Protein AF-A0A7J4S1N4-F1 (afdb_monomer)

Foldseek 3Di:
DPDQQPLQVAEAEQPDDDPDRVVVQVVSVVSNYNYHD

Nearest PDB structures (foldseek):
  4tkl-assembly1_A-2  TM=4.651E-01  e=6.316E+00  Sphingomonas sp. A1
  2m6k-assembly1_A  TM=4.399E-01  e=8.980E+00  Escherichia coli K-12

Sequence (37 aa):
MPSTDALSHLRVIDLTRVRAGPTCAKQFADWGADVIK

Secondary structure (DSSP, 8-state):
-----TTTT-EEE----TTHHHHHHHHHHHTT-EEE-

pLDDT: mean 92.72, std 12.08, range [49.28, 98.38]

Structure (mmCIF, N/CA/C/O backbone):
data_AF-A0A7J4S1N4-F1
#
_entry.id   AF-A0A7J4S1N4-F1
#
loop_
_atom_site.group_PDB
_atom_site.id
_atom_site.type_symbol
_atom_site.label_atom_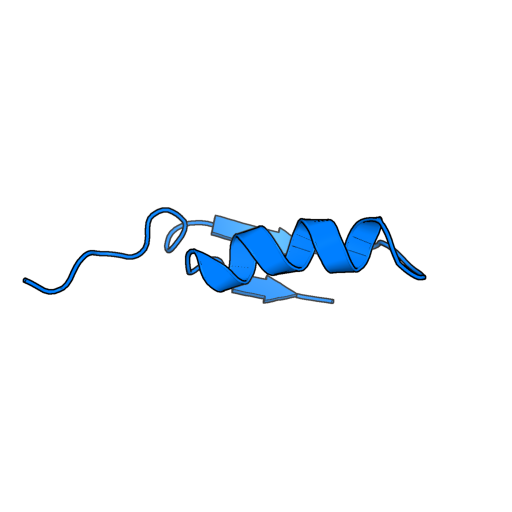id
_atom_site.label_alt_id
_atom_site.label_comp_id
_atom_site.label_asym_id
_atom_site.label_entity_id
_atom_site.label_seq_id
_atom_site.pdbx_PDB_ins_code
_atom_site.Cartn_x
_atom_site.Cartn_y
_atom_site.Cartn_z
_atom_site.occupancy
_atom_site.B_iso_or_equiv
_atom_site.auth_seq_id
_atom_site.auth_comp_id
_atom_site.auth_asym_id
_atom_site.auth_atom_id
_atom_site.pdbx_PDB_model_num
ATOM 1 N N . MET A 1 1 ? -22.761 -1.016 14.884 1.00 49.28 1 MET A N 1
ATOM 2 C CA . MET A 1 1 ? -21.818 -0.009 15.422 1.00 49.28 1 MET A CA 1
ATOM 3 C C . MET A 1 1 ? -20.957 0.454 14.265 1.00 49.28 1 MET A C 1
ATOM 5 O O . MET A 1 1 ? -20.645 -0.409 13.453 1.00 49.28 1 MET A O 1
ATOM 9 N N . PRO A 1 2 ? -20.600 1.741 14.133 1.00 54.75 2 PRO A N 1
ATOM 10 C CA . PRO A 1 2 ? -19.571 2.105 13.171 1.00 54.75 2 PRO A CA 1
ATOM 11 C C . PRO A 1 2 ? -18.273 1.455 13.657 1.00 54.75 2 PRO A C 1
ATOM 13 O O . PRO A 1 2 ? -17.740 1.831 14.698 1.00 54.75 2 PRO A O 1
ATOM 16 N N . SER A 1 3 ? -17.829 0.399 12.981 1.00 61.41 3 SER A N 1
ATOM 17 C CA . SER A 1 3 ? -16.477 -0.108 13.164 1.00 61.41 3 SER A CA 1
ATOM 18 C C . SER A 1 3 ? -15.558 0.926 12.539 1.00 61.41 3 SER A C 1
ATOM 20 O O . SER A 1 3 ? -15.623 1.152 11.335 1.00 61.41 3 SER A O 1
ATOM 22 N N . THR A 1 4 ? -14.749 1.599 13.349 1.00 71.81 4 THR A N 1
ATOM 23 C CA . THR A 1 4 ? -13.595 2.330 12.833 1.00 71.81 4 THR A CA 1
ATOM 24 C C . THR A 1 4 ? -12.759 1.345 12.027 1.00 71.81 4 THR A C 1
ATOM 26 O O . THR A 1 4 ? -12.335 0.322 12.569 1.00 71.81 4 THR A O 1
ATOM 29 N N . ASP A 1 5 ? -12.573 1.620 10.736 1.00 89.56 5 ASP A N 1
ATOM 30 C CA . ASP A 1 5 ? -11.785 0.752 9.868 1.00 89.56 5 ASP A CA 1
ATOM 31 C C . ASP A 1 5 ? -10.382 0.567 10.458 1.00 89.56 5 ASP A C 1
ATOM 33 O O . ASP A 1 5 ? -9.763 1.526 10.944 1.00 89.56 5 ASP A O 1
ATOM 37 N N . ALA A 1 6 ? -9.903 -0.680 10.462 1.00 95.44 6 ALA A N 1
ATOM 38 C CA . ALA A 1 6 ? -8.750 -1.112 11.253 1.00 95.44 6 ALA A CA 1
ATOM 39 C C . ALA A 1 6 ? -7.478 -0.293 10.973 1.00 95.44 6 ALA A C 1
ATOM 41 O O . ALA A 1 6 ? -6.653 -0.107 11.869 1.00 95.44 6 ALA A O 1
ATOM 42 N N . LEU A 1 7 ? -7.333 0.221 9.747 1.00 96.75 7 LEU A N 1
ATOM 43 C CA . LEU A 1 7 ? -6.166 0.964 9.278 1.00 96.75 7 LEU A CA 1
ATOM 44 C C . LEU A 1 7 ? -6.454 2.440 8.963 1.00 96.75 7 LEU A C 1
ATOM 46 O O . LEU A 1 7 ? -5.620 3.103 8.354 1.00 96.75 7 LEU A O 1
ATOM 50 N N . SER A 1 8 ? -7.580 2.986 9.431 1.00 96.44 8 SER A N 1
ATOM 51 C CA . SER A 1 8 ? -8.007 4.383 9.189 1.00 96.44 8 SER A CA 1
ATOM 52 C C . SER A 1 8 ? -7.024 5.479 9.629 1.00 96.44 8 SER A C 1
ATOM 54 O O . SER A 1 8 ? -7.153 6.633 9.229 1.00 96.44 8 SER A O 1
ATOM 56 N N . HIS A 1 9 ? -6.024 5.135 10.438 1.00 95.62 9 HIS A N 1
ATOM 57 C CA . HIS A 1 9 ? -4.972 6.038 10.908 1.00 95.62 9 HIS A CA 1
ATOM 58 C C . HIS A 1 9 ? -3.698 5.998 10.045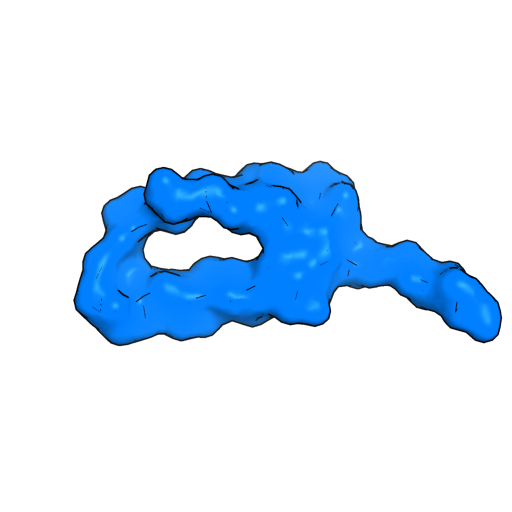 1.00 95.62 9 HIS A C 1
ATOM 60 O O . HIS A 1 9 ? -2.748 6.729 10.327 1.00 95.62 9 HIS A O 1
ATOM 66 N N . LEU A 1 10 ? -3.641 5.139 9.022 1.00 97.31 10 LEU A N 1
ATOM 67 C CA . LEU A 1 10 ? -2.467 4.972 8.170 1.00 97.31 10 LEU A CA 1
ATOM 68 C C . LEU A 1 10 ? -2.599 5.750 6.860 1.00 97.31 10 LEU A C 1
ATOM 70 O O . LEU A 1 10 ? -3.651 5.760 6.223 1.00 97.31 10 LEU A O 1
ATOM 74 N N . ARG A 1 11 ? -1.474 6.326 6.423 1.00 98.19 11 ARG A N 1
ATOM 75 C CA . ARG A 1 11 ? -1.267 6.848 5.068 1.00 98.19 11 ARG A CA 1
ATOM 76 C C . ARG A 1 11 ? -0.147 6.055 4.400 1.00 98.19 11 ARG A C 1
ATOM 78 O O . ARG A 1 11 ? 0.958 5.982 4.936 1.00 98.19 11 ARG A O 1
ATOM 85 N N . VAL A 1 12 ? -0.429 5.454 3.249 1.00 97.88 12 VAL A N 1
ATOM 86 C CA . VAL A 1 12 ? 0.474 4.537 2.536 1.00 97.88 12 VAL A CA 1
ATOM 87 C C . VAL A 1 12 ? 0.824 5.129 1.177 1.00 97.88 12 VAL A C 1
ATOM 89 O O . VAL A 1 12 ? -0.063 5.514 0.427 1.00 97.88 12 VAL A O 1
ATOM 92 N N . ILE A 1 13 ? 2.113 5.172 0.838 1.00 98.38 13 ILE A N 1
ATOM 93 C CA . ILE A 1 13 ? 2.578 5.565 -0.497 1.00 98.38 13 ILE A CA 1
ATOM 94 C C . ILE A 1 13 ? 2.961 4.296 -1.263 1.00 98.38 13 ILE A C 1
ATOM 96 O O . ILE A 1 13 ? 3.940 3.628 -0.930 1.00 98.38 13 ILE A O 1
ATOM 100 N N . ASP A 1 14 ? 2.194 3.964 -2.296 1.00 98.12 14 ASP A N 1
ATOM 101 C CA . ASP A 1 14 ? 2.438 2.829 -3.178 1.00 98.12 14 ASP A CA 1
ATOM 102 C C . ASP A 1 14 ? 3.369 3.221 -4.336 1.00 98.12 14 ASP A C 1
ATOM 104 O O . ASP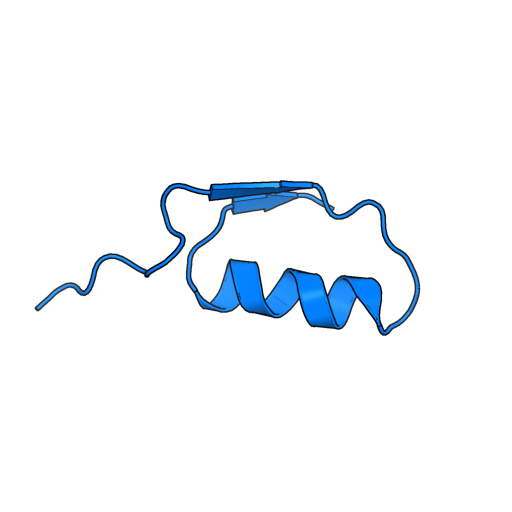 A 1 14 ? 2.924 3.619 -5.406 1.00 98.12 14 ASP A O 1
ATOM 108 N N . LEU A 1 15 ? 4.680 3.021 -4.176 1.00 98.25 15 LEU A N 1
ATOM 109 C CA . LEU A 1 15 ? 5.671 3.228 -5.249 1.00 98.25 15 LEU A CA 1
ATOM 110 C C . LEU A 1 15 ? 5.842 2.013 -6.178 1.00 98.25 15 LEU A C 1
ATOM 112 O O . LEU A 1 15 ? 6.755 1.973 -7.008 1.00 98.25 15 LEU A O 1
ATOM 116 N N . THR A 1 16 ? 4.997 0.994 -6.040 1.00 97.81 16 THR A N 1
ATOM 117 C CA . THR A 1 16 ? 5.146 -0.259 -6.777 1.00 97.81 16 THR A CA 1
ATOM 118 C C . THR A 1 16 ? 4.531 -0.189 -8.179 1.00 97.81 16 THR A C 1
ATOM 120 O O . THR A 1 16 ? 3.863 0.777 -8.569 1.00 97.81 16 THR A O 1
ATOM 123 N N . ARG A 1 17 ? 4.802 -1.223 -8.987 1.00 95.88 17 ARG A N 1
ATOM 124 C CA . ARG A 1 17 ? 4.305 -1.365 -10.362 1.00 95.88 17 ARG A CA 1
ATOM 125 C C . ARG A 1 17 ? 3.809 -2.785 -10.642 1.00 95.88 17 ARG A C 1
ATOM 127 O O . ARG A 1 17 ? 4.108 -3.732 -9.915 1.00 95.88 17 ARG A O 1
ATOM 134 N N . VAL A 1 18 ? 3.109 -2.929 -11.766 1.00 95.19 18 VAL A N 1
ATOM 135 C CA . VAL A 1 18 ? 2.582 -4.196 -12.298 1.00 95.19 18 VAL A CA 1
ATOM 136 C C . VAL A 1 18 ? 1.522 -4.802 -11.366 1.00 95.19 18 VAL A C 1
ATOM 138 O O . VAL A 1 18 ? 0.486 -4.177 -11.182 1.00 95.19 18 VAL A O 1
ATOM 141 N N . ARG A 1 19 ? 1.713 -6.015 -10.824 1.00 93.94 19 ARG A N 1
ATOM 142 C CA . ARG A 1 19 ? 0.636 -6.774 -10.156 1.00 93.94 19 ARG A CA 1
ATOM 143 C C . ARG A 1 19 ? 0.825 -6.945 -8.659 1.00 93.94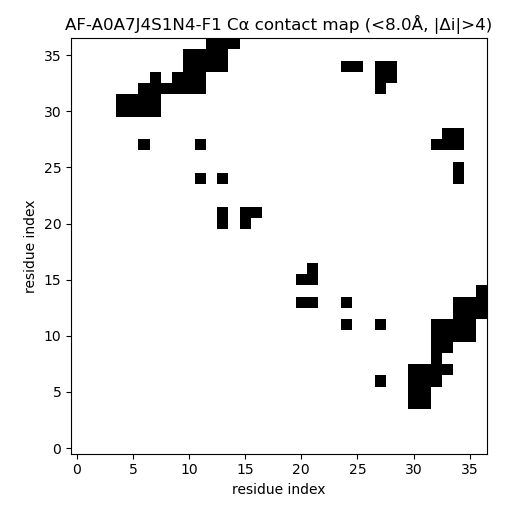 19 ARG A C 1
ATOM 145 O O . ARG A 1 19 ? -0.080 -6.604 -7.910 1.00 93.94 19 ARG A O 1
ATOM 152 N N . ALA A 1 20 ? 1.954 -7.498 -8.220 1.00 97.88 20 ALA A N 1
ATOM 153 C CA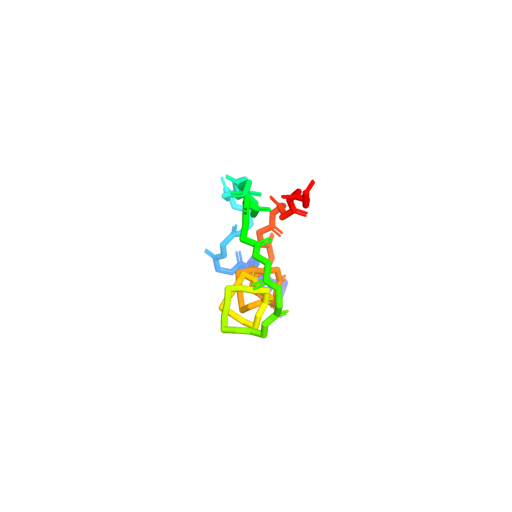 . ALA A 1 20 ? 2.107 -7.926 -6.828 1.00 97.88 20 ALA A CA 1
ATOM 154 C C . ALA A 1 20 ? 2.007 -6.751 -5.843 1.00 97.88 20 ALA A C 1
ATOM 156 O O . ALA A 1 20 ? 1.271 -6.827 -4.864 1.00 97.88 20 ALA A O 1
ATOM 157 N N . GLY A 1 21 ? 2.686 -5.646 -6.153 1.00 97.75 21 GLY A N 1
ATOM 158 C CA . GLY A 1 21 ? 2.689 -4.456 -5.311 1.00 97.75 21 GLY A CA 1
ATOM 159 C C . GLY A 1 21 ? 1.318 -3.771 -5.205 1.00 97.75 21 GLY A C 1
ATOM 160 O O . GLY A 1 21 ? 0.804 -3.697 -4.089 1.00 97.75 21 GLY A O 1
ATOM 161 N N . PRO A 1 22 ? 0.648 -3.403 -6.320 1.00 97.62 22 PRO A N 1
ATOM 162 C CA . PRO A 1 22 ? -0.677 -2.778 -6.246 1.00 97.62 22 PRO A CA 1
ATOM 163 C C . PRO A 1 22 ? -1.752 -3.691 -5.635 1.00 97.62 22 PRO A C 1
ATOM 165 O O . PRO A 1 22 ? -2.688 -3.215 -4.997 1.00 97.62 22 PRO A O 1
ATOM 168 N N . THR A 1 23 ? -1.615 -5.015 -5.786 1.00 98.00 23 THR A N 1
ATOM 169 C CA . THR A 1 23 ? -2.523 -5.984 -5.143 1.00 98.00 23 THR A CA 1
ATOM 170 C C . THR A 1 23 ? -2.338 -5.997 -3.626 1.00 98.00 23 THR A C 1
ATOM 172 O O . THR A 1 23 ? -3.324 -6.037 -2.896 1.00 98.00 23 THR A O 1
ATOM 175 N N . CY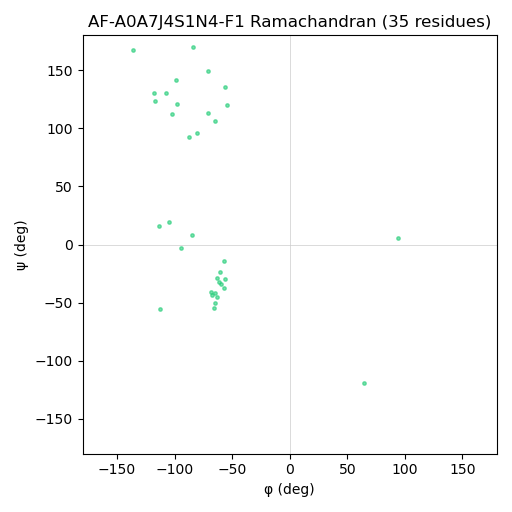S A 1 24 ? -1.094 -5.917 -3.148 1.00 98.00 24 CYS A N 1
ATOM 176 C CA . CYS A 1 24 ? -0.792 -5.790 -1.724 1.00 98.00 24 CYS A CA 1
ATOM 177 C C . CYS A 1 24 ? -1.309 -4.455 -1.162 1.00 98.00 24 CYS A C 1
ATOM 179 O O . CYS A 1 24 ? -2.053 -4.449 -0.185 1.00 98.00 24 CYS A O 1
ATOM 181 N N . ALA A 1 25 ? -0.991 -3.333 -1.821 1.00 98.00 25 ALA A N 1
ATOM 182 C CA . ALA A 1 25 ? -1.397 -1.995 -1.384 1.00 98.00 25 ALA A CA 1
ATOM 183 C C . ALA A 1 25 ? -2.926 -1.834 -1.294 1.00 98.00 25 ALA A C 1
ATOM 185 O O . ALA A 1 25 ? -3.423 -1.179 -0.380 1.00 98.00 25 ALA A O 1
ATOM 186 N N . LYS A 1 26 ? -3.685 -2.498 -2.178 1.00 96.69 26 LYS A N 1
ATOM 187 C C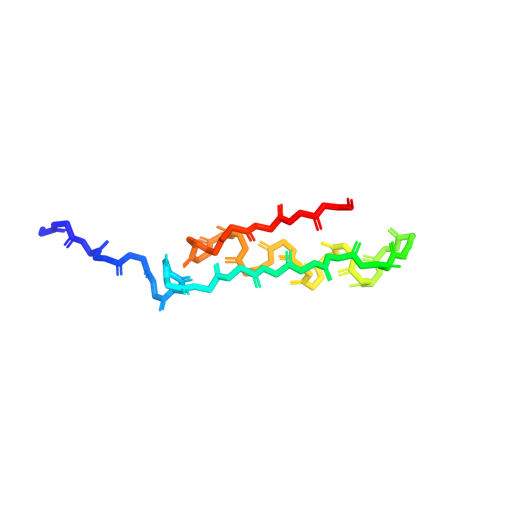A . LYS A 1 26 ? -5.155 -2.515 -2.131 1.00 96.69 26 LYS A CA 1
ATOM 188 C C . LYS A 1 26 ? -5.710 -3.029 -0.798 1.00 96.69 26 LYS A C 1
ATOM 190 O O . LYS A 1 26 ? -6.679 -2.465 -0.315 1.00 96.69 26 LYS A O 1
ATOM 195 N N . GLN A 1 27 ? -5.086 -4.031 -0.175 1.00 97.50 27 GLN A N 1
ATOM 196 C CA . GLN A 1 27 ? -5.569 -4.562 1.108 1.00 97.50 27 GLN A CA 1
ATOM 197 C C . GLN A 1 27 ? -5.559 -3.502 2.218 1.00 97.50 27 GLN A C 1
ATOM 199 O O . GLN A 1 27 ? -6.434 -3.497 3.077 1.00 97.50 27 GLN A O 1
ATOM 204 N N . PHE A 1 28 ? -4.608 -2.564 2.175 1.00 97.50 28 PHE A N 1
ATOM 205 C CA . PHE A 1 28 ? -4.571 -1.453 3.122 1.00 97.50 28 PHE A CA 1
ATOM 206 C C . PHE A 1 28 ? -5.753 -0.500 2.917 1.00 97.50 28 PHE A C 1
ATOM 208 O O . PHE A 1 28 ? -6.386 -0.100 3.892 1.00 97.50 28 PHE A O 1
ATOM 215 N N . ALA A 1 29 ? -6.073 -0.176 1.660 1.00 96.50 29 ALA A N 1
ATOM 216 C CA 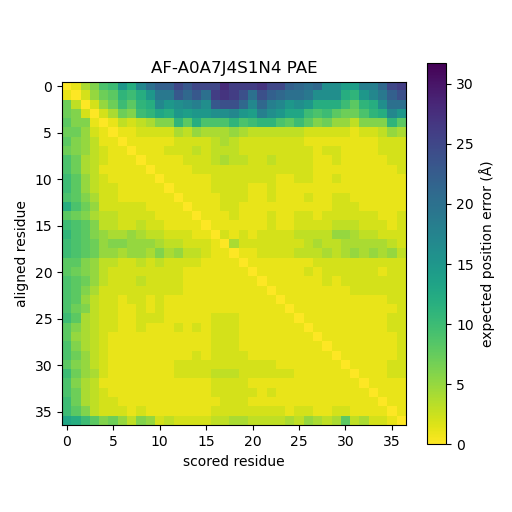. ALA A 1 29 ? -7.224 0.659 1.319 1.00 96.50 29 ALA A CA 1
ATOM 217 C C . ALA A 1 29 ? -8.551 -0.017 1.696 1.00 96.50 29 ALA A C 1
ATOM 219 O O . ALA A 1 29 ? -9.425 0.630 2.265 1.00 96.50 29 ALA A O 1
ATOM 220 N N . ASP A 1 30 ? -8.674 -1.326 1.448 1.00 96.69 30 ASP A N 1
ATOM 221 C CA . ASP A 1 30 ? -9.862 -2.119 1.794 1.00 96.69 30 ASP A CA 1
ATOM 222 C C . ASP A 1 30 ? -10.138 -2.120 3.313 1.00 96.69 30 ASP A C 1
ATOM 224 O O . ASP A 1 30 ? -11.276 -2.313 3.736 1.00 96.69 30 ASP A O 1
ATOM 228 N N . TRP A 1 31 ? -9.113 -1.883 4.142 1.00 96.50 31 TRP A N 1
ATOM 229 C CA . TRP A 1 31 ? -9.220 -1.750 5.602 1.00 96.50 31 TRP A CA 1
ATOM 230 C C . TRP A 1 31 ? -9.101 -0.300 6.096 1.00 96.50 31 TRP A C 1
ATOM 232 O O . TRP A 1 31 ? -8.817 -0.071 7.276 1.00 96.50 31 TRP A O 1
ATOM 242 N N . GLY A 1 32 ? -9.325 0.672 5.207 1.00 95.69 32 GLY A N 1
ATOM 243 C CA . GLY A 1 32 ? -9.537 2.083 5.534 1.00 95.69 32 GLY A CA 1
ATOM 244 C C . GLY A 1 32 ? -8.306 2.986 5.491 1.00 95.69 32 GLY A C 1
ATOM 245 O O . GLY A 1 32 ? -8.420 4.151 5.861 1.00 95.69 32 GLY A O 1
ATOM 246 N N . ALA A 1 33 ? -7.139 2.500 5.063 1.00 97.75 33 ALA A N 1
ATOM 247 C CA . ALA A 1 33 ? -5.959 3.355 4.933 1.00 97.75 33 ALA A CA 1
ATOM 248 C C . ALA A 1 33 ? -6.082 4.349 3.761 1.00 97.75 33 ALA A C 1
ATOM 250 O O . ALA A 1 33 ? -6.644 4.034 2.711 1.00 97.75 33 ALA A O 1
ATOM 251 N N . ASP A 1 34 ? -5.460 5.521 3.905 1.00 97.94 34 ASP A N 1
ATOM 252 C CA . ASP A 1 34 ? -5.290 6.505 2.829 1.00 97.94 34 ASP A CA 1
ATOM 253 C C . ASP A 1 34 ? -4.107 6.095 1.933 1.00 97.94 34 ASP A C 1
ATOM 255 O O . ASP A 1 34 ? -2.943 6.332 2.272 1.00 97.94 34 ASP A O 1
ATOM 259 N N . VAL A 1 35 ? -4.389 5.409 0.822 1.00 97.94 35 VAL A N 1
ATOM 260 C CA . VAL A 1 35 ? -3.368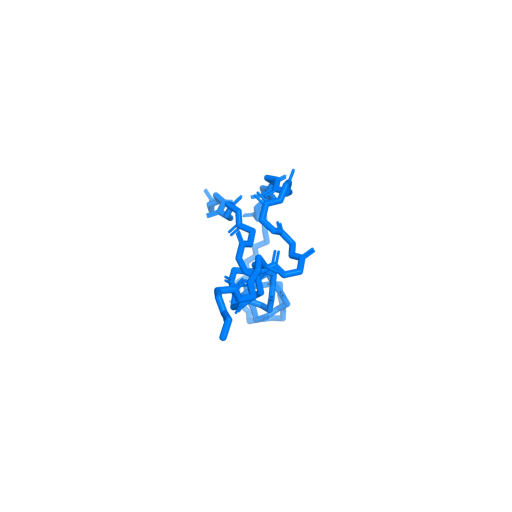 4.891 -0.105 1.00 97.94 35 VAL A CA 1
ATOM 261 C C . VAL A 1 35 ? -3.179 5.835 -1.299 1.00 97.94 35 VAL A C 1
ATOM 263 O O . VAL A 1 35 ? -4.099 6.052 -2.086 1.00 97.94 35 VAL A O 1
ATOM 266 N N . ILE A 1 36 ? -1.957 6.342 -1.476 1.00 98.00 36 ILE A N 1
ATOM 267 C CA . ILE A 1 36 ? -1.534 7.249 -2.556 1.00 98.00 36 ILE A CA 1
ATOM 268 C C . ILE A 1 36 ? -0.642 6.478 -3.537 1.00 98.00 36 ILE A C 1
ATOM 270 O O . ILE A 1 36 ? 0.301 5.815 -3.109 1.00 98.00 36 ILE A O 1
ATOM 274 N N . LYS A 1 37 ? -0.922 6.564 -4.841 1.00 92.56 37 LYS A N 1
ATOM 275 C CA . LYS A 1 37 ? -0.206 5.834 -5.904 1.00 92.56 37 LYS A CA 1
ATOM 276 C C . LYS A 1 37 ? 0.985 6.592 -6.493 1.00 92.56 37 LYS A C 1
ATOM 278 O O . LYS A 1 37 ? 0.917 7.836 -6.560 1.00 92.56 37 LYS A O 1
#

Mean predicted aligned error: 3.69 Å

Solvent-accessible surface area (backbone atoms only — not comparable to full-atom values): 2292 Å² total; per-residue (Å²): 126,89,72,76,46,88,33,55,88,42,75,45,78,48,88,60,66,88,57,71,45,54,57,55,53,45,57,44,42,78,32,42,21,50,69,45,115

Radius of gyration: 10.68 Å; Cα contacts (8 Å, |Δi|>4): 45; chains: 1; bounding box: 28×15×28 Å